Protein AF-A0A967LW48-F1 (afdb_monomer_lite)

Foldseek 3Di:
DVVCCCCPVLNDDPPDDFLLRVCCPVPLRHDDDPVVVVVVLVVVLVVPQLPPQLVVLCVVPDVSSVCCNVVVCVPPSVSVSSVVVSVCRVVSVDDPD

Sequence (97 aa):
YAKFLSEKIWKLDPKAVTPAHKYDDGFEYVPTRTSVVWGHHFTSIAGAAPIVGPIVAAIWGWLPGLLWILFGTIFMGAVHDFGTLVTSLRHEGRGIA

Structure (mmCIF, N/CA/C/O backbone):
data_AF-A0A967LW48-F1
#
_entry.id   AF-A0A967LW48-F1
#
loop_
_atom_site.group_PDB
_atom_site.id
_atom_site.type_symbol
_atom_site.label_atom_id
_atom_site.label_alt_id
_atom_site.label_comp_id
_atom_site.label_asym_id
_atom_site.label_entity_id
_atom_site.label_seq_id
_atom_site.pdbx_PDB_ins_code
_atom_site.Cartn_x
_atom_site.Cartn_y
_atom_site.Cartn_z
_atom_site.occupancy
_atom_site.B_iso_or_equiv
_atom_site.auth_seq_id
_atom_site.auth_comp_id
_atom_site.auth_asym_id
_atom_site.auth_atom_id
_atom_site.pdbx_PDB_model_num
ATOM 1 N N . TYR A 1 1 ? -6.846 -2.512 -10.131 1.00 88.31 1 TYR A N 1
ATOM 2 C CA . TYR A 1 1 ? -6.708 -3.950 -9.821 1.00 88.31 1 TYR A CA 1
ATOM 3 C C . TYR A 1 1 ? -6.603 -4.243 -8.311 1.00 88.31 1 TYR A C 1
ATOM 5 O O . TYR A 1 1 ? -6.697 -5.401 -7.928 1.00 88.31 1 TYR A O 1
ATOM 13 N N . ALA A 1 2 ? -6.524 -3.234 -7.429 1.00 85.50 2 ALA A N 1
ATOM 14 C CA . ALA A 1 2 ? -6.508 -3.437 -5.972 1.00 85.50 2 ALA A CA 1
ATOM 15 C C . ALA A 1 2 ? -7.711 -4.239 -5.426 1.00 85.50 2 ALA A C 1
ATOM 17 O O . ALA A 1 2 ? -7.520 -5.127 -4.607 1.00 85.50 2 ALA A O 1
ATOM 18 N N . LYS A 1 3 ? -8.931 -4.020 -5.945 1.00 90.56 3 LYS A N 1
ATOM 19 C CA . LYS A 1 3 ? -10.119 -4.831 -5.597 1.00 90.56 3 LYS A CA 1
ATOM 20 C C . LYS A 1 3 ? -9.937 -6.323 -5.914 1.00 90.56 3 LYS A C 1
ATOM 22 O O . LYS A 1 3 ? -10.351 -7.187 -5.151 1.00 90.56 3 LYS A O 1
ATOM 27 N N . PHE A 1 4 ? -9.274 -6.636 -7.028 1.00 92.62 4 PHE A N 1
ATOM 28 C CA . PHE A 1 4 ? -8.943 -8.018 -7.371 1.00 92.62 4 PHE A CA 1
ATOM 29 C C . PHE A 1 4 ? -7.950 -8.609 -6.362 1.00 92.62 4 PHE A C 1
ATOM 31 O O . PHE A 1 4 ? -8.159 -9.725 -5.891 1.00 92.62 4 PHE A O 1
ATOM 38 N N . LEU A 1 5 ? -6.917 -7.853 -5.972 1.00 91.69 5 LEU A N 1
ATO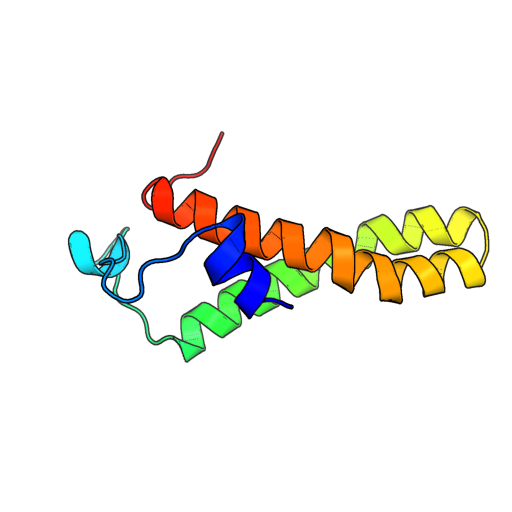M 39 C CA . LEU A 1 5 ? -5.996 -8.291 -4.921 1.00 91.69 5 LEU A CA 1
ATOM 40 C C . LEU A 1 5 ? -6.723 -8.528 -3.593 1.00 91.69 5 LEU A C 1
ATOM 42 O O . LEU A 1 5 ? -6.503 -9.561 -2.965 1.00 91.69 5 LEU A O 1
ATOM 46 N N . SER A 1 6 ? -7.604 -7.613 -3.179 1.00 92.56 6 SER A N 1
ATOM 47 C CA . SER A 1 6 ? -8.314 -7.737 -1.906 1.00 92.56 6 SER A CA 1
ATOM 48 C C . SER A 1 6 ? -9.260 -8.932 -1.886 1.00 92.56 6 SER A C 1
ATOM 50 O O . SER A 1 6 ? -9.278 -9.662 -0.904 1.00 92.56 6 SER A O 1
ATOM 52 N N . GLU A 1 7 ? -10.032 -9.157 -2.949 1.00 93.12 7 GLU A N 1
ATOM 53 C CA . GLU A 1 7 ? -11.088 -10.177 -2.962 1.00 93.12 7 GLU A CA 1
ATOM 54 C C . GLU A 1 7 ? -10.581 -11.559 -3.383 1.00 93.12 7 GLU A C 1
ATOM 56 O O . GLU A 1 7 ? -10.978 -12.566 -2.797 1.00 93.12 7 GLU A O 1
ATOM 61 N N . LYS A 1 8 ? -9.720 -11.637 -4.407 1.00 91.69 8 LYS A N 1
ATOM 62 C CA . LYS A 1 8 ? -9.313 -12.917 -5.010 1.00 91.69 8 LYS A CA 1
ATOM 63 C C . LYS A 1 8 ? -8.013 -13.466 -4.444 1.00 91.69 8 LYS A C 1
ATOM 65 O O . LYS A 1 8 ? -7.934 -14.674 -4.234 1.00 91.69 8 LYS A O 1
ATOM 70 N N . ILE A 1 9 ? -7.025 -12.607 -4.199 1.00 92.25 9 ILE A N 1
ATOM 71 C CA . ILE A 1 9 ? -5.712 -13.037 -3.698 1.00 92.25 9 ILE A CA 1
ATOM 72 C C . ILE A 1 9 ? -5.741 -13.126 -2.174 1.00 92.25 9 ILE A C 1
ATOM 74 O O . ILE A 1 9 ? -5.551 -14.197 -1.603 1.00 92.25 9 ILE A O 1
ATOM 78 N N . TRP A 1 10 ? -6.029 -12.005 -1.516 1.00 92.19 10 TRP A N 1
ATOM 79 C CA . TRP A 1 10 ? -5.917 -11.897 -0.067 1.00 92.19 10 TRP A CA 1
ATOM 80 C C . TRP A 1 10 ? -7.208 -12.239 0.673 1.00 92.19 10 TRP A C 1
ATOM 82 O O . TRP A 1 10 ? -7.128 -12.599 1.842 1.00 92.19 10 TRP A O 1
ATOM 92 N N . LYS A 1 11 ? -8.376 -12.203 0.019 1.00 92.62 11 LYS A N 1
ATOM 93 C CA . LYS A 1 11 ? -9.689 -12.500 0.623 1.00 92.62 11 LYS A CA 1
ATOM 94 C C . LYS A 1 11 ? -9.929 -11.695 1.910 1.00 92.62 11 LYS A C 1
ATOM 96 O O . LYS A 1 11 ? -10.159 -12.262 2.976 1.00 92.62 11 LYS A O 1
ATOM 101 N N . LEU A 1 12 ? -9.792 -10.373 1.822 1.00 91.94 12 LEU A N 1
ATOM 102 C CA . LEU A 1 12 ? -10.024 -9.474 2.952 1.00 91.94 12 LEU A CA 1
ATOM 103 C C . LEU A 1 12 ? -11.495 -9.504 3.375 1.00 91.94 12 LEU A C 1
ATOM 105 O O . LEU A 1 12 ? -12.388 -9.419 2.534 1.00 91.94 12 LEU A O 1
ATOM 109 N N . ASP A 1 13 ? -11.723 -9.590 4.683 1.00 91.94 13 ASP A N 1
ATOM 110 C CA . ASP A 1 13 ? -13.051 -9.509 5.279 1.00 91.94 13 ASP A CA 1
ATOM 111 C C . ASP A 1 13 ? -13.313 -8.070 5.759 1.00 91.94 13 ASP A C 1
ATOM 113 O O . ASP A 1 13 ? -12.600 -7.592 6.645 1.00 91.94 13 ASP A O 1
ATOM 117 N N . PRO A 1 14 ? -14.325 -7.363 5.220 1.00 88.56 14 PRO A N 1
ATOM 118 C CA . PRO A 1 14 ? -14.681 -6.019 5.675 1.00 88.56 14 PRO A CA 1
ATOM 119 C C . PRO A 1 14 ? -15.208 -5.977 7.118 1.00 88.56 14 PRO A C 1
ATOM 121 O O . PRO A 1 14 ? -15.306 -4.892 7.685 1.00 88.56 14 PRO A O 1
ATOM 124 N N . LYS A 1 15 ? -15.566 -7.124 7.710 1.00 92.06 15 LYS A N 1
ATOM 125 C CA . LYS A 1 15 ? -15.999 -7.236 9.111 1.00 92.06 15 LYS A CA 1
ATOM 126 C C . LYS A 1 15 ? -14.852 -7.556 10.073 1.00 92.06 15 LYS A C 1
ATOM 128 O O . LYS A 1 15 ? -15.085 -7.605 11.280 1.00 92.06 15 LYS A O 1
ATOM 133 N N . ALA A 1 16 ? -13.635 -7.778 9.571 1.00 90.56 16 ALA A N 1
ATOM 134 C CA . ALA A 1 16 ? -12.489 -8.066 10.421 1.00 90.56 16 ALA A CA 1
ATOM 135 C C . ALA A 1 16 ? -12.126 -6.849 11.284 1.00 90.56 16 ALA A C 1
ATOM 137 O O . ALA A 1 16 ? -11.946 -5.739 10.783 1.00 90.56 16 ALA A O 1
ATOM 138 N N . VAL A 1 17 ? -11.975 -7.077 12.589 1.00 91.62 17 VAL A N 1
ATOM 139 C CA . VAL A 1 17 ? -11.500 -6.059 13.532 1.00 91.62 17 VAL A CA 1
ATOM 140 C C . VAL A 1 17 ? -9.982 -5.949 13.402 1.00 91.62 17 VAL A C 1
ATOM 142 O O . VAL A 1 17 ? -9.275 -6.953 13.498 1.00 91.62 17 VAL A O 1
ATOM 145 N N . THR A 1 18 ? -9.471 -4.740 13.165 1.00 92.25 18 THR A N 1
ATOM 146 C CA . THR A 1 18 ? -8.022 -4.517 13.067 1.00 92.25 18 THR A CA 1
ATOM 147 C C . THR A 1 18 ? -7.364 -4.589 14.450 1.00 92.25 18 THR A C 1
ATOM 149 O O . THR A 1 18 ? -8.016 -4.285 15.451 1.00 92.25 18 THR A O 1
ATOM 152 N N . PRO A 1 19 ? -6.064 -4.924 14.536 1.00 91.38 19 PRO A N 1
ATOM 153 C CA . PRO A 1 19 ? -5.335 -4.959 15.808 1.00 91.38 19 PRO A CA 1
ATOM 154 C C . PRO A 1 19 ? -5.444 -3.651 16.605 1.00 91.38 19 PRO A C 1
ATOM 156 O O . PRO A 1 19 ? -5.650 -3.689 17.813 1.00 91.38 19 PRO A O 1
ATOM 159 N N . ALA A 1 20 ? -5.422 -2.504 15.911 1.00 91.19 20 ALA A N 1
ATOM 160 C CA . ALA A 1 20 ? -5.606 -1.184 16.515 1.00 91.19 20 ALA A CA 1
ATOM 161 C C . ALA A 1 20 ? -6.923 -1.070 17.303 1.00 91.19 20 ALA A C 1
ATOM 163 O O . ALA A 1 20 ? -6.927 -0.536 18.402 1.00 91.19 20 ALA A O 1
ATOM 164 N N . HIS A 1 21 ? -8.024 -1.605 16.765 1.00 92.12 21 HIS A N 1
ATOM 165 C CA . HIS A 1 21 ? -9.334 -1.604 17.427 1.00 92.12 21 HIS A CA 1
ATOM 166 C C . HIS A 1 21 ? -9.529 -2.759 18.419 1.00 92.12 21 HIS A C 1
ATOM 168 O O . HIS A 1 21 ? -10.406 -2.677 19.273 1.00 92.12 21 HIS A O 1
ATOM 174 N N . LYS A 1 22 ? -8.769 -3.852 18.285 1.00 91.88 22 LYS A N 1
ATOM 175 C CA . LYS A 1 22 ? -8.857 -5.020 19.173 1.00 91.88 22 LYS A CA 1
ATOM 176 C C . LYS A 1 22 ? -8.175 -4.765 20.519 1.00 91.88 22 LYS A C 1
ATOM 178 O O . LYS A 1 22 ? -8.701 -5.210 21.534 1.00 91.88 22 LYS A O 1
ATOM 183 N N . TYR A 1 23 ? -7.006 -4.122 20.507 1.00 91.94 23 TYR A N 1
ATOM 184 C CA . TYR A 1 23 ? -6.188 -3.916 21.704 1.00 91.94 23 TYR A CA 1
ATOM 185 C C . TYR A 1 23 ? -6.377 -2.533 22.334 1.00 91.94 23 TYR A C 1
ATOM 187 O O . TYR A 1 23 ? -6.491 -2.479 23.552 1.00 91.94 23 TYR A O 1
ATOM 195 N N . ASP A 1 24 ? -6.456 -1.466 21.524 1.00 90.06 24 ASP A N 1
ATOM 196 C CA . ASP A 1 24 ? -6.721 -0.074 21.946 1.00 90.06 24 ASP A CA 1
ATOM 197 C C . ASP A 1 24 ? -6.059 0.313 23.285 1.00 90.06 24 ASP A C 1
ATOM 199 O O . ASP A 1 24 ? -6.713 0.716 24.248 1.00 90.06 24 ASP A O 1
ATOM 203 N N . ASP A 1 25 ? -4.743 0.107 23.373 1.00 89.31 25 ASP A N 1
ATOM 204 C CA . ASP A 1 25 ? -3.976 0.258 24.616 1.00 89.31 25 ASP A CA 1
ATOM 205 C C . ASP A 1 25 ? -3.437 1.682 24.833 1.00 89.31 25 ASP A C 1
ATOM 207 O O . ASP A 1 25 ? -2.851 1.981 25.875 1.00 89.31 25 ASP A O 1
ATOM 211 N N . GLY A 1 26 ? -3.635 2.574 23.859 1.00 88.38 26 GLY A N 1
ATOM 212 C CA . GLY A 1 26 ? -3.169 3.957 23.916 1.00 88.38 26 GLY A CA 1
ATOM 213 C C . GLY A 1 26 ? -1.662 4.138 23.688 1.00 88.38 26 GLY A C 1
ATOM 214 O O . GLY A 1 26 ? -1.188 5.273 23.772 1.00 88.38 26 GLY A O 1
ATOM 215 N N . PHE A 1 27 ? -0.915 3.069 23.391 1.00 85.94 27 PHE A N 1
ATOM 216 C CA . PHE A 1 27 ? 0.534 3.112 23.184 1.00 85.94 27 PHE A CA 1
ATOM 217 C C . PHE A 1 27 ? 0.969 2.409 21.889 1.00 85.94 27 PHE A C 1
ATOM 219 O O . PHE A 1 27 ? 1.419 3.079 20.959 1.00 85.94 27 PHE A O 1
ATOM 226 N N . GLU A 1 28 ? 0.816 1.086 21.799 1.00 84.31 28 GLU A N 1
ATOM 227 C CA . GLU A 1 28 ? 1.189 0.280 20.625 1.00 84.31 28 GLU A CA 1
ATOM 228 C C . GLU A 1 28 ? 0.035 0.167 19.620 1.00 84.31 28 GLU A C 1
ATOM 230 O O . GLU A 1 28 ? 0.254 0.150 18.405 1.00 84.31 28 GLU A O 1
ATOM 235 N N . TYR A 1 29 ? -1.204 0.162 20.110 1.00 89.69 29 TYR A N 1
ATOM 236 C CA . TYR A 1 29 ? -2.414 0.036 19.309 1.00 89.69 29 TYR A CA 1
ATOM 237 C C . TYR A 1 29 ? -3.337 1.217 19.576 1.00 89.69 29 TYR A C 1
ATOM 239 O O . TYR A 1 29 ? -4.038 1.262 20.582 1.00 89.69 29 TYR A O 1
ATOM 247 N N . VAL A 1 30 ? -3.359 2.170 18.641 1.00 92.06 30 VAL A N 1
ATOM 248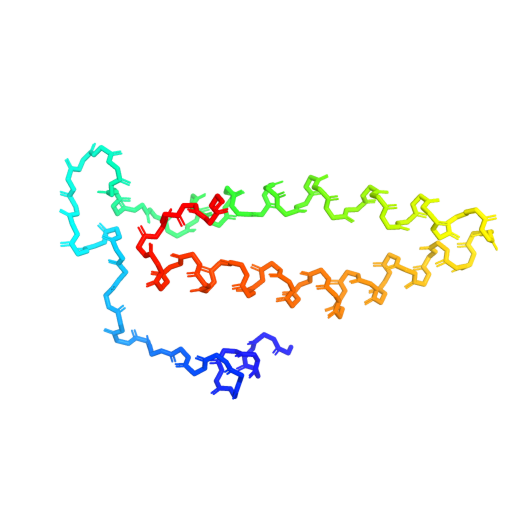 C CA . VAL A 1 30 ? -4.203 3.366 18.739 1.00 92.06 30 VAL A CA 1
ATOM 249 C C . VAL A 1 30 ? -5.082 3.496 17.492 1.00 92.06 30 VAL A C 1
ATOM 251 O O . VAL A 1 30 ? -4.564 3.755 16.395 1.00 92.06 30 VAL A O 1
ATOM 254 N N . PRO A 1 31 ? -6.415 3.352 17.621 1.00 92.38 31 PRO A N 1
ATOM 255 C CA . PRO A 1 31 ? -7.364 3.652 16.561 1.00 92.38 31 PRO A CA 1
ATOM 256 C C . PRO A 1 31 ? -7.154 5.062 16.012 1.00 92.38 31 PRO A C 1
ATOM 258 O O . PRO A 1 31 ? -7.420 6.069 16.665 1.00 92.38 31 PRO A O 1
ATOM 261 N N . THR A 1 32 ? -6.675 5.141 14.776 1.00 92.31 32 THR A N 1
ATOM 262 C CA . THR A 1 32 ? -6.321 6.408 14.137 1.00 92.31 32 THR A CA 1
ATOM 263 C C . THR A 1 32 ? -7.216 6.652 12.930 1.00 92.31 32 THR A C 1
ATOM 265 O O . THR A 1 32 ? -7.631 5.722 12.239 1.00 92.31 32 THR A O 1
ATOM 268 N N . ARG A 1 33 ? -7.521 7.925 12.646 1.00 93.38 33 ARG A N 1
ATOM 269 C CA . ARG A 1 33 ? -8.308 8.296 11.462 1.00 93.38 33 ARG A CA 1
ATOM 270 C C . ARG A 1 33 ? -7.635 7.792 10.186 1.00 93.38 33 ARG A C 1
ATOM 272 O O . ARG A 1 33 ? -6.442 8.014 9.979 1.00 93.38 33 ARG A O 1
ATOM 279 N N . THR A 1 34 ? -8.430 7.223 9.283 1.00 89.50 34 THR A N 1
ATOM 280 C CA . THR A 1 34 ? -7.954 6.651 8.015 1.00 89.50 34 THR A CA 1
ATOM 281 C C . THR A 1 34 ? -7.132 7.633 7.184 1.00 89.50 34 THR A C 1
ATOM 283 O O . THR A 1 34 ? -6.165 7.222 6.558 1.00 89.50 34 THR A O 1
ATOM 286 N N . SER A 1 35 ? -7.460 8.929 7.195 1.00 93.25 35 SER A N 1
ATOM 287 C CA . SER A 1 35 ? -6.703 9.954 6.462 1.00 93.25 35 SER A CA 1
ATOM 288 C C . SER A 1 35 ? -5.261 10.115 6.955 1.00 93.25 35 SER A C 1
ATOM 290 O O . SER A 1 35 ? -4.360 10.337 6.152 1.00 93.25 35 SER A O 1
ATOM 292 N N . VAL A 1 36 ? -5.036 9.975 8.262 1.00 93.06 36 VAL A N 1
ATOM 293 C CA . VAL A 1 36 ? -3.707 10.081 8.880 1.00 93.06 36 VAL A CA 1
ATOM 294 C C . VAL A 1 36 ? -2.893 8.829 8.565 1.00 93.06 36 VAL A C 1
ATOM 296 O O . VAL A 1 36 ? -1.777 8.926 8.060 1.00 93.06 36 VAL A O 1
ATOM 299 N N . VAL A 1 37 ? -3.491 7.652 8.774 1.00 90.62 37 VAL A N 1
ATOM 300 C CA . VAL A 1 37 ? -2.869 6.352 8.472 1.00 90.62 37 VAL A CA 1
ATOM 301 C C . VAL A 1 37 ? -2.527 6.239 6.983 1.00 90.62 37 VAL A C 1
ATOM 303 O O . VAL A 1 37 ? -1.431 5.814 6.625 1.00 90.62 37 VAL A O 1
ATOM 306 N N . TRP A 1 38 ? -3.423 6.700 6.107 1.00 90.12 38 TRP A N 1
ATOM 307 C CA . TRP A 1 38 ? -3.175 6.771 4.670 1.00 90.12 38 TRP A CA 1
ATOM 308 C C . TRP A 1 38 ? -1.972 7.654 4.342 1.00 90.12 38 TRP A C 1
ATOM 310 O O . TRP A 1 38 ? -1.129 7.241 3.552 1.00 90.12 38 TRP A O 1
ATOM 320 N N . GLY A 1 39 ? -1.857 8.827 4.973 1.00 91.56 39 GLY A N 1
ATOM 321 C CA . GLY A 1 39 ? -0.712 9.718 4.793 1.00 91.56 39 GLY A CA 1
ATOM 322 C C . GLY A 1 39 ? 0.609 9.046 5.170 1.00 91.56 39 GLY A C 1
ATOM 323 O O . GLY A 1 39 ? 1.553 9.090 4.386 1.00 91.56 39 GLY A O 1
ATOM 324 N N . HIS A 1 40 ? 0.659 8.365 6.318 1.00 88.75 40 HIS A N 1
ATOM 325 C CA . HIS A 1 40 ? 1.846 7.615 6.739 1.00 88.75 40 HIS A CA 1
ATOM 326 C C . HIS A 1 40 ? 2.202 6.484 5.768 1.00 88.75 40 HIS A C 1
ATOM 328 O O . HIS A 1 40 ? 3.354 6.365 5.364 1.00 88.75 40 HIS A O 1
ATOM 334 N N . HIS A 1 41 ? 1.226 5.679 5.342 1.00 88.62 41 HIS A N 1
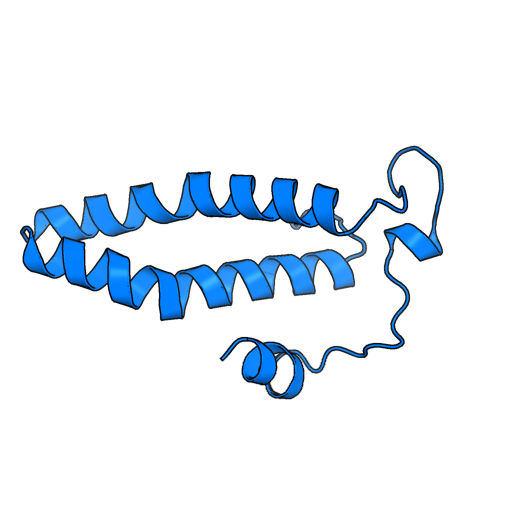ATOM 335 C CA . HIS A 1 41 ? 1.489 4.611 4.376 1.00 88.62 41 HIS A CA 1
ATOM 336 C C . HIS A 1 41 ? 1.937 5.157 3.020 1.00 88.62 41 HIS A C 1
ATOM 338 O O . HIS A 1 41 ? 2.875 4.631 2.422 1.00 88.62 41 HIS A O 1
ATOM 344 N N . PHE A 1 42 ? 1.303 6.231 2.549 1.00 87.00 42 PHE A N 1
ATOM 345 C CA . PHE A 1 42 ? 1.645 6.861 1.283 1.00 87.00 42 PHE A CA 1
ATOM 346 C C . PHE A 1 42 ? 3.080 7.389 1.287 1.00 87.00 42 PHE A C 1
ATOM 348 O O . PHE A 1 42 ? 3.828 7.108 0.353 1.00 87.00 42 PHE A O 1
ATOM 355 N N . THR A 1 43 ? 3.492 8.107 2.337 1.00 87.00 43 THR A N 1
ATOM 356 C CA . THR A 1 43 ? 4.857 8.645 2.423 1.00 87.00 43 THR A CA 1
ATOM 357 C C . THR A 1 43 ? 5.906 7.540 2.547 1.00 87.00 43 THR A C 1
ATOM 359 O O . THR 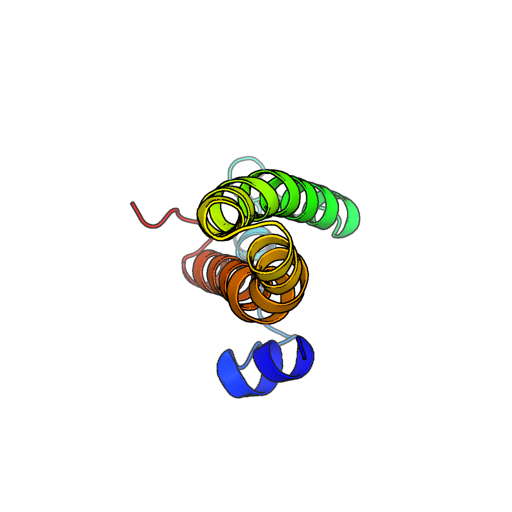A 1 43 ? 6.941 7.627 1.886 1.00 87.00 43 THR A O 1
ATOM 362 N N . SER A 1 44 ? 5.634 6.472 3.307 1.00 83.44 44 SER A N 1
ATOM 363 C CA . SER A 1 44 ? 6.537 5.316 3.406 1.00 83.44 44 SER A CA 1
ATOM 364 C C . SER A 1 44 ? 6.739 4.604 2.062 1.00 83.44 44 SER A C 1
ATOM 366 O O . SER A 1 44 ? 7.871 4.272 1.712 1.00 83.44 44 SER A O 1
ATOM 368 N N . ILE A 1 45 ? 5.668 4.412 1.285 1.00 82.12 45 ILE A N 1
ATOM 369 C CA . ILE A 1 45 ? 5.723 3.759 -0.034 1.00 82.12 45 ILE A CA 1
ATOM 370 C C . ILE A 1 45 ? 6.415 4.659 -1.066 1.00 82.12 45 ILE A C 1
ATOM 372 O O . ILE A 1 45 ? 7.327 4.227 -1.779 1.00 82.12 45 ILE A O 1
ATOM 376 N N . ALA A 1 46 ? 6.006 5.928 -1.127 1.00 80.62 46 ALA A N 1
ATOM 377 C CA . ALA A 1 46 ? 6.520 6.893 -2.091 1.00 80.62 46 ALA A CA 1
ATOM 378 C C . ALA A 1 46 ? 8.009 7.212 -1.883 1.00 80.62 46 ALA A C 1
ATOM 380 O O . ALA A 1 46 ? 8.672 7.613 -2.834 1.00 80.62 46 ALA A O 1
ATOM 381 N N . GLY A 1 47 ? 8.549 7.028 -0.674 1.00 71.88 47 GLY A N 1
ATOM 382 C CA . GLY A 1 47 ? 9.971 7.236 -0.401 1.00 71.88 47 GLY A CA 1
ATOM 383 C C . GLY A 1 47 ? 10.879 6.146 -0.982 1.00 71.88 47 GLY A C 1
ATOM 384 O O . GLY A 1 47 ? 11.891 6.460 -1.603 1.00 71.88 47 GLY A O 1
ATOM 385 N N . ALA A 1 48 ? 10.534 4.867 -0.800 1.00 66.62 48 ALA A N 1
ATOM 386 C CA . ALA A 1 48 ? 11.440 3.752 -1.108 1.00 66.62 48 ALA A CA 1
ATOM 387 C C . ALA A 1 48 ? 11.316 3.219 -2.549 1.00 66.62 48 ALA A C 1
ATOM 389 O O . ALA A 1 48 ? 12.322 2.919 -3.198 1.00 66.62 48 ALA A O 1
ATOM 390 N N . ALA A 1 49 ? 10.090 3.111 -3.071 1.00 62.56 49 ALA A N 1
ATOM 391 C CA . ALA A 1 49 ? 9.813 2.473 -4.360 1.00 62.56 49 ALA A CA 1
ATOM 392 C C . ALA A 1 49 ? 10.391 3.185 -5.612 1.00 62.56 49 ALA A C 1
ATOM 394 O O . ALA A 1 49 ? 10.837 2.487 -6.529 1.00 62.56 49 ALA A O 1
ATOM 395 N N . PRO A 1 50 ? 10.431 4.531 -5.708 1.00 61.53 50 PRO A N 1
ATOM 396 C CA . PRO A 1 50 ? 10.855 5.209 -6.935 1.00 61.53 50 PRO A CA 1
ATOM 397 C C . PRO A 1 50 ? 12.374 5.345 -7.107 1.00 61.53 50 PRO A C 1
ATOM 399 O O . PRO A 1 50 ? 12.812 5.872 -8.126 1.00 61.53 50 PRO A O 1
ATOM 402 N N . ILE A 1 51 ? 13.188 4.881 -6.152 1.00 70.88 51 ILE A N 1
ATOM 403 C CA . ILE A 1 51 ? 14.638 5.121 -6.174 1.00 70.88 51 ILE A CA 1
ATOM 404 C C . ILE A 1 51 ? 15.384 3.927 -6.777 1.00 70.88 51 ILE A C 1
ATOM 406 O O . ILE A 1 51 ? 16.002 4.045 -7.830 1.00 70.88 51 ILE A O 1
ATOM 410 N N . VAL A 1 52 ? 15.315 2.753 -6.146 1.00 77.56 52 VAL A N 1
ATOM 411 C CA . VAL A 1 52 ? 16.233 1.643 -6.465 1.00 77.56 52 VAL A CA 1
ATOM 412 C C . VAL A 1 52 ? 15.993 1.064 -7.862 1.00 77.56 52 VAL A C 1
ATOM 414 O O . VAL A 1 52 ? 16.924 0.905 -8.647 1.00 77.56 52 VAL A O 1
ATOM 417 N N . GLY A 1 53 ? 14.739 0.763 -8.192 1.00 77.50 53 GLY A N 1
ATOM 418 C CA . GLY A 1 53 ? 14.389 0.086 -9.439 1.00 77.50 53 GLY A CA 1
ATOM 419 C C . GLY A 1 53 ? 14.694 0.899 -10.706 1.00 77.50 53 GLY A C 1
ATOM 420 O O . GLY A 1 53 ? 15.395 0.401 -11.589 1.00 77.50 53 GLY A O 1
ATOM 421 N N . PRO A 1 54 ? 14.242 2.164 -10.797 1.00 80.56 54 PRO A N 1
ATOM 422 C CA . PRO A 1 54 ? 14.552 3.027 -11.934 1.00 80.56 54 PRO A CA 1
ATOM 423 C C . PRO A 1 54 ? 16.048 3.292 -12.112 1.00 80.56 54 PRO A C 1
ATOM 425 O O . PRO A 1 54 ? 16.508 3.323 -13.248 1.00 80.56 54 PRO A O 1
ATOM 428 N N . ILE A 1 55 ? 16.815 3.431 -11.021 1.00 82.81 55 ILE A N 1
ATOM 429 C CA . ILE A 1 55 ? 18.275 3.613 -11.088 1.00 82.81 55 ILE A CA 1
ATOM 430 C C . ILE A 1 55 ? 18.942 2.397 -11.737 1.00 82.81 55 ILE A C 1
ATOM 432 O O . ILE A 1 55 ? 19.749 2.558 -12.649 1.00 82.81 55 ILE A O 1
ATOM 436 N N . VAL A 1 56 ? 18.576 1.181 -11.318 1.00 81.50 56 VAL A N 1
ATOM 437 C CA . VAL A 1 56 ? 19.121 -0.056 -11.903 1.00 81.50 56 VAL A CA 1
ATOM 438 C C . VAL A 1 56 ? 18.708 -0.201 -13.370 1.00 81.50 56 VAL A C 1
ATOM 440 O O . VAL A 1 56 ? 19.527 -0.560 -14.214 1.00 81.50 56 VAL A O 1
ATOM 443 N N .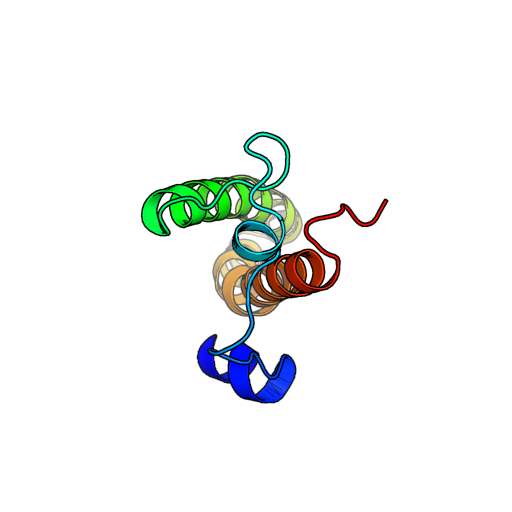 ALA A 1 57 ? 17.456 0.117 -13.702 1.00 81.75 57 ALA A N 1
ATOM 444 C CA . ALA A 1 57 ? 16.962 0.046 -15.072 1.00 81.75 57 ALA A CA 1
ATOM 445 C C . ALA A 1 57 ? 17.594 1.115 -15.987 1.00 81.75 57 ALA A C 1
ATOM 447 O O . ALA A 1 57 ? 17.839 0.844 -17.161 1.00 81.75 57 ALA A O 1
ATOM 448 N N . ALA A 1 58 ? 17.932 2.292 -15.454 1.00 83.19 58 ALA A N 1
ATOM 449 C CA . ALA A 1 58 ? 18.577 3.375 -16.195 1.00 83.19 58 ALA A CA 1
ATOM 450 C C . ALA A 1 58 ? 20.010 3.048 -16.649 1.00 83.19 58 ALA A C 1
ATOM 452 O O . ALA A 1 58 ? 20.480 3.649 -17.615 1.00 83.19 58 ALA A O 1
ATOM 453 N N . ILE A 1 59 ? 20.681 2.062 -16.030 1.00 87.50 59 ILE A N 1
ATOM 454 C CA . ILE A 1 59 ? 21.978 1.535 -16.504 1.00 87.50 59 ILE A CA 1
ATOM 455 C C . ILE A 1 59 ? 21.866 1.048 -17.962 1.00 87.50 59 ILE A C 1
ATOM 457 O O . ILE A 1 59 ? 22.819 1.144 -18.730 1.00 87.50 59 ILE A O 1
ATOM 461 N N . TRP A 1 60 ? 20.678 0.594 -18.366 1.00 85.88 60 TRP A N 1
ATOM 462 C CA . TRP A 1 60 ? 20.367 0.101 -19.710 1.00 85.88 60 TRP A CA 1
ATOM 463 C C . TRP A 1 60 ? 19.802 1.189 -20.640 1.00 85.88 60 TRP A C 1
ATOM 465 O O . TRP A 1 60 ? 19.341 0.896 -21.743 1.00 85.88 60 TRP A O 1
ATOM 475 N N . GLY A 1 61 ? 19.830 2.450 -20.202 1.00 88.88 61 GLY A N 1
ATOM 476 C CA . GLY A 1 61 ? 19.317 3.608 -20.925 1.00 88.88 61 GLY A CA 1
ATOM 477 C C . GLY A 1 61 ? 17.979 4.129 -20.395 1.00 88.88 61 GLY A C 1
ATOM 478 O O . GLY A 1 61 ? 17.352 3.574 -19.492 1.00 88.88 61 GLY A O 1
ATOM 479 N N . TRP A 1 62 ? 17.522 5.234 -20.985 1.00 87.38 62 TRP A N 1
ATOM 480 C CA . TRP A 1 62 ? 16.339 5.964 -20.521 1.00 87.38 62 TRP A CA 1
ATOM 481 C C . TRP A 1 62 ? 15.028 5.183 -20.709 1.00 87.38 62 TRP A C 1
ATOM 483 O O . TRP A 1 62 ? 14.128 5.286 -19.877 1.00 87.38 62 TRP A O 1
ATOM 493 N N . LEU A 1 63 ? 14.919 4.384 -21.777 1.00 91.56 63 LEU A N 1
ATOM 494 C CA . LEU A 1 63 ? 13.697 3.649 -22.103 1.00 91.56 63 LEU A CA 1
ATOM 495 C C . LEU A 1 63 ? 13.423 2.504 -21.106 1.00 91.56 63 LEU A C 1
ATOM 497 O O . LEU A 1 63 ? 12.317 2.469 -20.566 1.00 91.56 63 LEU A O 1
ATOM 501 N N . PRO A 1 64 ? 14.383 1.614 -20.776 1.00 88.25 64 PRO A N 1
ATOM 502 C CA . PRO A 1 64 ? 14.193 0.629 -19.708 1.00 88.25 64 PRO A CA 1
ATOM 503 C C . PRO A 1 64 ? 13.884 1.263 -18.346 1.00 88.25 64 PRO A C 1
ATOM 505 O O . PRO A 1 64 ? 13.003 0.774 -17.640 1.00 88.25 64 PRO A O 1
ATOM 508 N N . GLY A 1 65 ? 14.537 2.382 -18.005 1.00 88.44 65 GLY A N 1
ATOM 509 C CA . GLY A 1 65 ? 14.229 3.161 -16.801 1.00 88.44 65 GLY A CA 1
ATOM 510 C C . GLY A 1 65 ? 12.772 3.631 -16.753 1.00 88.44 65 GLY A C 1
ATOM 511 O O . GLY A 1 65 ? 12.077 3.410 -15.761 1.00 88.44 65 GLY A O 1
ATOM 512 N N . LEU A 1 66 ? 12.276 4.211 -17.849 1.00 87.81 66 LEU A N 1
ATOM 513 C CA . LEU A 1 66 ? 10.891 4.674 -17.965 1.00 87.81 66 LEU A CA 1
ATOM 514 C C . LEU A 1 66 ? 9.884 3.518 -17.878 1.00 87.81 66 LEU A C 1
ATOM 516 O O . LEU A 1 66 ? 8.888 3.614 -17.159 1.00 87.81 66 LEU A O 1
ATOM 520 N N . LEU A 1 67 ? 10.152 2.414 -18.580 1.00 89.62 67 LEU A N 1
ATOM 521 C CA . LEU A 1 67 ? 9.313 1.217 -18.526 1.00 89.62 67 LEU A CA 1
ATOM 522 C C . LEU A 1 67 ? 9.256 0.647 -17.108 1.00 89.62 67 LEU A C 1
ATOM 524 O O . LEU A 1 67 ? 8.185 0.249 -16.656 1.00 89.62 67 LEU A O 1
ATOM 528 N N . TRP A 1 68 ? 10.374 0.659 -16.382 1.00 87.25 68 TRP A N 1
ATOM 529 C CA . TRP A 1 68 ? 10.402 0.222 -14.992 1.00 87.25 68 TRP A CA 1
ATOM 530 C C . TRP A 1 68 ? 9.580 1.135 -14.079 1.00 87.25 68 TRP A C 1
ATOM 532 O O . TRP A 1 68 ? 8.811 0.640 -13.257 1.00 87.25 68 TRP A O 1
ATOM 542 N N . ILE A 1 69 ? 9.689 2.459 -14.231 1.00 86.00 69 ILE A N 1
ATOM 543 C CA . ILE A 1 69 ? 8.878 3.407 -13.451 1.00 86.00 69 ILE A CA 1
ATOM 544 C C . ILE A 1 69 ? 7.389 3.150 -13.682 1.00 86.00 69 ILE A C 1
ATOM 546 O O . ILE A 1 69 ? 6.624 3.119 -12.724 1.00 86.00 69 ILE A O 1
ATOM 550 N N . LEU A 1 70 ? 6.965 2.934 -14.927 1.00 88.31 70 LEU A N 1
ATOM 551 C CA . LEU A 1 70 ? 5.551 2.743 -15.247 1.00 88.31 70 LEU A CA 1
ATOM 552 C C . LEU A 1 70 ? 5.052 1.356 -14.836 1.00 88.31 70 LEU A C 1
ATOM 554 O O . LEU A 1 70 ? 4.095 1.228 -14.078 1.00 88.31 70 LEU A O 1
ATOM 558 N N . PHE A 1 71 ? 5.697 0.300 -15.319 1.00 90.25 71 PHE A N 1
ATOM 559 C CA . PHE A 1 71 ? 5.212 -1.063 -15.129 1.00 90.25 71 PHE A CA 1
ATOM 560 C C . PHE A 1 71 ? 5.659 -1.669 -13.802 1.00 90.25 71 PHE A C 1
ATOM 562 O O . PHE A 1 71 ? 4.885 -2.379 -13.162 1.00 90.25 71 PHE A O 1
ATOM 569 N N . GLY A 1 72 ? 6.877 -1.369 -13.354 1.00 87.44 72 GLY A N 1
ATOM 570 C CA . GLY A 1 72 ? 7.400 -1.859 -12.082 1.00 87.44 72 GLY A CA 1
ATOM 571 C C . GLY A 1 72 ? 6.612 -1.324 -10.890 1.00 87.44 72 GLY A C 1
ATOM 572 O O . GLY A 1 72 ? 6.268 -2.096 -9.998 1.00 87.44 72 GLY A O 1
ATOM 573 N N . THR A 1 73 ? 6.233 -0.043 -10.893 1.00 85.25 73 THR A N 1
ATOM 574 C CA . THR A 1 73 ? 5.398 0.514 -9.812 1.00 85.25 73 THR A CA 1
ATOM 575 C C . THR A 1 73 ? 3.993 -0.088 -9.808 1.00 85.25 73 THR A C 1
ATOM 577 O O . THR A 1 73 ? 3.491 -0.454 -8.745 1.00 85.25 73 THR A O 1
ATOM 580 N N . ILE A 1 74 ? 3.381 -0.270 -10.985 1.00 86.94 74 ILE A N 1
ATOM 581 C CA . ILE A 1 74 ? 2.032 -0.835 -11.107 1.00 86.94 74 ILE A CA 1
ATOM 582 C C . ILE A 1 74 ? 2.005 -2.307 -10.701 1.00 86.94 74 ILE A C 1
ATOM 584 O O . ILE A 1 74 ? 1.118 -2.690 -9.947 1.00 86.94 74 ILE A O 1
ATOM 588 N N . PHE A 1 75 ? 2.919 -3.141 -11.199 1.00 87.44 75 PHE A N 1
ATOM 589 C CA . PHE A 1 75 ? 2.806 -4.597 -11.051 1.00 87.44 75 PHE A CA 1
ATOM 590 C C . PHE A 1 75 ? 3.619 -5.178 -9.899 1.00 87.44 75 PHE A C 1
ATOM 592 O O . PHE A 1 75 ? 3.188 -6.165 -9.310 1.00 87.44 75 PHE A O 1
ATOM 599 N N . MET A 1 76 ? 4.770 -4.592 -9.570 1.00 86.69 76 MET A N 1
ATOM 600 C CA . MET A 1 76 ? 5.613 -5.083 -8.479 1.00 86.69 76 MET A CA 1
ATOM 601 C C . MET A 1 76 ? 5.403 -4.255 -7.218 1.00 86.69 76 MET A C 1
ATOM 603 O O . MET A 1 76 ? 5.019 -4.818 -6.200 1.00 86.69 76 MET A O 1
ATOM 607 N N . GLY A 1 77 ? 5.575 -2.933 -7.298 1.00 87.62 77 GLY A N 1
ATOM 608 C CA . GLY A 1 77 ? 5.486 -2.039 -6.138 1.00 87.62 77 GLY A CA 1
ATOM 609 C C . GLY A 1 77 ? 4.128 -2.118 -5.445 1.00 87.62 77 GLY A C 1
ATOM 610 O O . GLY A 1 77 ? 4.026 -2.558 -4.308 1.00 87.62 77 GLY A O 1
ATOM 611 N N . ALA A 1 78 ? 3.051 -1.807 -6.161 1.00 86.81 78 ALA A N 1
ATOM 612 C CA . ALA A 1 78 ? 1.731 -1.763 -5.542 1.00 86.81 78 ALA A CA 1
ATOM 613 C C . ALA A 1 78 ? 1.186 -3.145 -5.109 1.00 86.81 78 ALA A C 1
ATOM 615 O O . ALA A 1 78 ? 0.392 -3.210 -4.172 1.00 86.81 78 ALA A O 1
ATOM 616 N N . VAL A 1 79 ? 1.637 -4.257 -5.710 1.00 90.56 79 VAL A N 1
ATOM 617 C CA . VAL A 1 79 ? 1.328 -5.610 -5.199 1.00 90.56 79 VAL A CA 1
ATOM 618 C C . VAL A 1 79 ? 2.123 -5.905 -3.928 1.00 90.56 79 VAL A C 1
ATOM 620 O O . VAL A 1 79 ? 1.550 -6.409 -2.961 1.00 90.56 79 VAL A O 1
ATOM 623 N N . HIS A 1 80 ? 3.420 -5.586 -3.928 1.00 89.31 80 HIS A N 1
ATOM 624 C CA . HIS A 1 80 ? 4.309 -5.753 -2.784 1.00 89.31 80 HIS A CA 1
ATOM 625 C C . HIS A 1 80 ? 3.797 -4.963 -1.579 1.00 89.31 80 HIS A C 1
ATOM 627 O O . HIS A 1 80 ? 3.546 -5.554 -0.534 1.00 89.31 80 HIS A O 1
ATOM 633 N N . ASP A 1 81 ? 3.530 -3.670 -1.744 1.00 89.06 81 ASP A N 1
ATOM 634 C CA . ASP A 1 81 ? 3.123 -2.790 -0.648 1.00 89.06 81 ASP A CA 1
ATOM 635 C C . ASP A 1 81 ? 1.731 -3.140 -0.107 1.00 89.06 81 ASP A C 1
ATOM 637 O O . ASP A 1 81 ? 1.487 -3.102 1.099 1.00 89.06 81 ASP A O 1
ATOM 641 N N . PHE A 1 82 ? 0.810 -3.562 -0.980 1.00 90.69 82 PHE A N 1
ATOM 642 C CA . PHE A 1 82 ? -0.477 -4.096 -0.535 1.00 90.69 82 PHE A CA 1
ATOM 643 C C . PHE A 1 82 ? -0.297 -5.393 0.265 1.00 90.69 82 PHE A C 1
ATOM 645 O O . PHE A 1 82 ? -0.923 -5.580 1.308 1.00 90.69 82 PHE A O 1
ATOM 652 N N . GLY A 1 83 ? 0.566 -6.294 -0.209 1.00 91.12 83 GLY A N 1
ATOM 653 C CA . GLY A 1 83 ? 0.856 -7.557 0.461 1.00 91.12 83 GLY A CA 1
ATOM 654 C C . GLY A 1 83 ? 1.532 -7.374 1.819 1.00 91.12 83 GLY A C 1
ATOM 655 O O . GLY A 1 83 ? 1.141 -8.042 2.779 1.00 91.12 83 GLY A O 1
ATOM 656 N N . THR A 1 84 ? 2.494 -6.455 1.932 1.00 89.94 84 THR A N 1
ATOM 657 C CA . THR A 1 84 ? 3.181 -6.159 3.198 1.00 89.94 84 THR A CA 1
ATOM 658 C C . THR A 1 84 ? 2.216 -5.575 4.227 1.00 89.94 84 THR A C 1
ATOM 660 O O . THR A 1 84 ? 2.200 -6.048 5.363 1.00 89.94 84 THR A O 1
ATOM 663 N N . LEU A 1 85 ? 1.333 -4.652 3.827 1.00 89.44 85 LEU A N 1
ATOM 664 C CA . LEU A 1 85 ? 0.276 -4.109 4.690 1.00 89.44 85 LEU A CA 1
ATOM 665 C C . LEU A 1 85 ? -0.679 -5.199 5.195 1.00 89.44 85 LEU A C 1
ATOM 667 O O . LEU A 1 85 ? -0.929 -5.302 6.396 1.00 89.44 85 LEU A O 1
ATOM 671 N N . VAL A 1 86 ? -1.197 -6.040 4.294 1.00 90.94 86 VAL A N 1
ATOM 672 C CA . VAL A 1 86 ? -2.132 -7.116 4.666 1.00 90.94 86 VAL A CA 1
ATOM 673 C C . VAL A 1 86 ? -1.463 -8.152 5.568 1.00 90.94 86 VAL A C 1
ATOM 675 O O . VAL A 1 86 ? -2.069 -8.616 6.535 1.00 90.94 86 VAL A O 1
ATOM 678 N N . THR A 1 87 ? -0.216 -8.515 5.272 1.00 91.19 87 THR A N 1
ATOM 679 C CA . THR A 1 87 ? 0.537 -9.492 6.068 1.00 91.19 87 THR A CA 1
ATOM 680 C C . THR A 1 87 ? 0.848 -8.943 7.454 1.00 91.19 87 THR A C 1
ATOM 682 O O . THR A 1 87 ? 0.646 -9.657 8.435 1.00 91.19 87 THR A O 1
ATOM 685 N N . SER A 1 88 ? 1.258 -7.675 7.546 1.00 89.31 88 SER A N 1
ATOM 686 C CA . SER A 1 88 ? 1.481 -6.979 8.816 1.00 89.31 88 SER A CA 1
ATOM 687 C C . SER A 1 88 ? 0.206 -6.951 9.662 1.00 89.31 88 SER A C 1
ATOM 689 O O . SER A 1 88 ? 0.226 -7.400 10.805 1.00 89.31 88 SER A O 1
ATOM 691 N N . LEU A 1 89 ? -0.941 -6.565 9.086 1.00 89.88 89 LEU A N 1
ATOM 692 C CA . LEU A 1 89 ? -2.230 -6.566 9.793 1.00 89.88 89 LEU A CA 1
ATOM 693 C C . LEU A 1 89 ? -2.610 -7.946 10.347 1.00 89.88 89 LEU A C 1
ATOM 695 O O . LEU A 1 89 ? -3.146 -8.038 11.450 1.00 89.88 89 LEU A O 1
ATOM 699 N N . ARG A 1 90 ? -2.322 -9.021 9.603 1.00 89.88 90 ARG A N 1
ATOM 700 C CA . ARG A 1 90 ? -2.576 -10.404 10.043 1.00 89.88 90 ARG A CA 1
ATOM 701 C C . ARG A 1 90 ? -1.645 -10.870 11.157 1.00 89.88 90 ARG A C 1
ATOM 703 O O . ARG A 1 90 ? -2.052 -11.710 11.949 1.00 89.88 90 ARG A O 1
ATOM 710 N N . HIS A 1 91 ? -0.435 -10.323 11.222 1.00 90.44 91 HIS A N 1
ATOM 711 C CA . HIS A 1 91 ? 0.539 -10.578 12.285 1.00 90.44 91 HIS A CA 1
ATOM 712 C C . HIS A 1 91 ? 0.482 -9.508 13.382 1.00 90.44 91 HIS A C 1
ATOM 714 O O . HIS A 1 91 ? 1.474 -9.246 14.057 1.00 90.44 91 HIS A O 1
ATOM 720 N N . GLU A 1 92 ? -0.682 -8.880 13.558 1.00 88.19 92 GLU A N 1
ATOM 721 C CA . GLU A 1 92 ? -0.933 -7.904 14.619 1.00 88.19 92 GLU A CA 1
ATOM 722 C C . GLU A 1 92 ? -0.006 -6.678 14.562 1.00 88.19 92 GLU A C 1
ATOM 724 O O . GLU A 1 92 ? 0.343 -6.101 15.577 1.00 88.19 92 GLU A O 1
ATOM 729 N N . GLY A 1 93 ? 0.426 -6.264 13.370 1.00 75.38 93 GLY A N 1
ATOM 730 C CA . GLY A 1 93 ? 1.318 -5.112 13.202 1.00 75.38 93 GLY A CA 1
ATOM 731 C C . GLY A 1 93 ? 2.765 -5.371 13.631 1.00 75.38 93 GLY A C 1
ATOM 732 O O . GLY A 1 93 ? 3.586 -4.456 13.583 1.00 75.38 93 GLY A O 1
ATOM 733 N N . ARG A 1 94 ? 3.108 -6.607 14.018 1.00 75.50 94 ARG A N 1
ATOM 734 C CA . ARG A 1 94 ? 4.473 -6.976 14.401 1.00 75.50 94 ARG A CA 1
ATOM 735 C C . ARG A 1 94 ? 5.349 -7.068 13.154 1.00 75.50 94 ARG A C 1
ATOM 737 O O . ARG A 1 94 ? 4.947 -7.624 12.130 1.00 75.50 94 ARG A O 1
ATOM 744 N N . GLY A 1 95 ? 6.555 -6.512 13.243 1.00 59.53 95 GLY A N 1
ATOM 745 C CA . GLY A 1 95 ? 7.563 -6.663 12.199 1.00 59.53 95 GLY A CA 1
ATOM 746 C C . GLY A 1 95 ? 7.951 -8.131 12.029 1.00 59.53 95 GLY A C 1
ATOM 747 O O . GLY A 1 95 ? 8.105 -8.854 13.012 1.00 59.53 95 GLY A O 1
ATOM 748 N N . ILE A 1 96 ? 8.110 -8.561 10.779 1.00 51.28 96 ILE A N 1
ATOM 749 C CA . ILE A 1 96 ? 8.805 -9.806 10.449 1.00 51.28 96 ILE A CA 1
ATOM 750 C C . ILE A 1 96 ? 10.293 -9.446 10.496 1.00 51.28 96 ILE A C 1
ATOM 752 O O . ILE A 1 96 ? 10.776 -8.758 9.597 1.00 51.28 96 ILE A O 1
ATOM 756 N N . ALA A 1 97 ? 10.958 -9.780 11.600 1.00 41.31 97 ALA A N 1
ATOM 757 C CA . ALA A 1 97 ? 12.409 -9.674 11.745 1.00 41.31 97 ALA A CA 1
ATOM 758 C C . ALA A 1 97 ? 13.065 -10.994 11.333 1.00 41.31 97 ALA A C 1
ATOM 760 O O . ALA A 1 97 ? 12.471 -12.054 11.644 1.00 41.31 97 ALA A O 1
#

pLDDT: mean 86.19, std 8.99, range [41.31, 93.38]

Radius 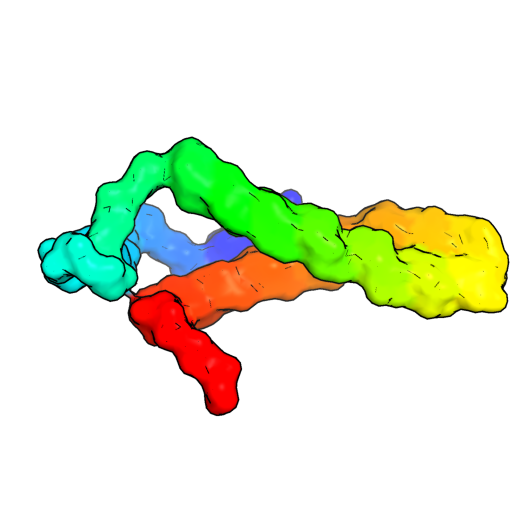of gyration: 16.38 Å; chains: 1; bounding box: 38×23×47 Å

Secondary structure (DSSP, 8-state):
-HHHIIIIIS---TTPPPHHHHH--SSS-----HHHHHHHHHHHHHHHHHHHHHHHHHTT-HHHHHHIIIIIIIIIIHHHHHHHHHHHHHTTT----